Protein AF-A0A928N7R7-F1 (afdb_monomer_lite)

pLDDT: mean 82.68, std 14.26, range [40.38, 97.06]

Radius of gyration: 21.81 Å; chains: 1; bounding box: 49×46×52 Å

Structure (mmCIF, N/CA/C/O backbone):
data_AF-A0A928N7R7-F1
#
_entry.id   AF-A0A928N7R7-F1
#
loop_
_atom_site.group_PDB
_atom_site.id
_atom_site.type_symbol
_atom_site.label_atom_id
_atom_site.label_alt_id
_atom_site.label_comp_id
_atom_site.label_asym_id
_atom_site.label_entity_id
_atom_site.label_seq_id
_atom_site.pdbx_PDB_ins_code
_atom_site.Cartn_x
_atom_site.Cartn_y
_atom_site.Cartn_z
_atom_site.occupancy
_atom_site.B_iso_or_equiv
_atom_site.auth_seq_id
_atom_site.auth_comp_id
_atom_site.auth_asym_id
_atom_site.auth_atom_id
_atom_site.pdbx_PDB_model_num
ATOM 1 N N . MET A 1 1 ? 15.730 -5.997 9.563 1.00 40.38 1 MET A N 1
ATOM 2 C CA . MET A 1 1 ? 14.477 -6.587 9.040 1.00 40.38 1 MET A CA 1
ATOM 3 C C . MET A 1 1 ? 13.308 -5.876 9.698 1.00 40.38 1 MET A C 1
ATOM 5 O O . MET A 1 1 ? 13.022 -6.157 10.851 1.00 40.38 1 MET A O 1
ATOM 9 N N . ILE A 1 2 ? 12.673 -4.927 9.012 1.00 43.16 2 ILE A N 1
ATOM 10 C CA . ILE A 1 2 ? 11.389 -4.365 9.447 1.00 43.16 2 ILE A CA 1
ATOM 11 C C . ILE A 1 2 ? 10.405 -4.704 8.331 1.00 43.16 2 ILE A C 1
ATOM 13 O O . ILE A 1 2 ? 10.456 -4.128 7.249 1.00 43.16 2 ILE A O 1
ATOM 17 N N . MET A 1 3 ? 9.598 -5.739 8.562 1.00 53.59 3 MET A N 1
ATOM 18 C CA . MET A 1 3 ? 8.472 -6.088 7.700 1.00 53.59 3 MET A CA 1
ATOM 19 C C . MET A 1 3 ? 7.409 -5.003 7.866 1.00 53.59 3 MET A C 1
ATOM 21 O O . MET A 1 3 ? 6.851 -4.858 8.949 1.00 53.59 3 MET A O 1
ATOM 25 N N . ASP A 1 4 ? 7.126 -4.232 6.819 1.00 74.62 4 ASP A N 1
ATOM 26 C CA . ASP A 1 4 ? 6.112 -3.177 6.885 1.00 74.62 4 ASP A CA 1
ATOM 27 C C . ASP A 1 4 ? 4.714 -3.714 6.527 1.00 74.62 4 ASP A C 1
ATOM 29 O O . ASP A 1 4 ? 4.118 -3.379 5.499 1.00 74.62 4 ASP A O 1
ATOM 33 N N . PHE A 1 5 ? 4.216 -4.612 7.380 1.00 81.62 5 PHE A N 1
ATOM 34 C CA . PHE A 1 5 ? 2.904 -5.247 7.235 1.00 81.62 5 PHE A CA 1
ATOM 35 C C . PHE A 1 5 ? 1.773 -4.205 7.196 1.00 81.62 5 PHE A C 1
ATOM 37 O O . PHE A 1 5 ? 0.845 -4.309 6.390 1.00 81.62 5 PHE A O 1
ATOM 44 N N . GLY A 1 6 ? 1.847 -3.173 8.045 1.00 88.69 6 GLY A N 1
ATOM 45 C CA . GLY A 1 6 ? 0.835 -2.121 8.120 1.00 88.69 6 GLY A CA 1
ATOM 46 C C . GLY A 1 6 ? 0.672 -1.368 6.800 1.00 88.69 6 GLY A C 1
ATOM 47 O O . GLY A 1 6 ? -0.458 -1.172 6.334 1.00 88.69 6 GLY A O 1
ATOM 48 N N . LYS A 1 7 ? 1.779 -1.008 6.136 1.00 88.06 7 LYS A N 1
ATOM 49 C CA . LYS A 1 7 ? 1.713 -0.368 4.814 1.00 88.06 7 LYS A CA 1
ATOM 50 C C . LYS A 1 7 ? 1.103 -1.288 3.762 1.00 88.06 7 LYS A C 1
ATOM 52 O O . LYS A 1 7 ? 0.289 -0.820 2.965 1.00 88.06 7 LYS A O 1
ATOM 57 N N . GLN A 1 8 ? 1.448 -2.572 3.768 1.00 89.06 8 GLN A N 1
ATOM 58 C CA . GLN A 1 8 ? 0.916 -3.530 2.798 1.00 89.06 8 GLN A CA 1
ATOM 59 C C . GLN A 1 8 ? -0.600 -3.725 2.954 1.00 89.06 8 GLN A C 1
ATOM 61 O O . GLN A 1 8 ? -1.337 -3.675 1.965 1.00 89.06 8 GLN A O 1
ATOM 66 N N . LEU A 1 9 ? -1.088 -3.831 4.195 1.00 92.56 9 LEU A N 1
ATOM 67 C CA . LEU A 1 9 ? -2.521 -3.859 4.504 1.00 92.56 9 LEU A CA 1
ATOM 68 C C . LEU A 1 9 ? -3.247 -2.630 3.934 1.00 92.56 9 LEU A C 1
ATOM 70 O O . LEU A 1 9 ? -4.288 -2.761 3.290 1.00 92.56 9 LEU A O 1
ATOM 74 N N . LYS A 1 10 ? -2.670 -1.437 4.114 1.00 92.94 10 LYS A N 1
ATOM 75 C CA . LYS A 1 10 ? -3.232 -0.180 3.601 1.00 92.94 10 LYS A CA 1
ATOM 76 C C . LYS A 1 10 ? -3.334 -0.157 2.077 1.00 92.94 10 LYS A C 1
ATOM 78 O O . LYS A 1 10 ? -4.322 0.352 1.545 1.00 92.94 10 LYS A O 1
ATOM 83 N N . ILE A 1 11 ? -2.318 -0.667 1.377 1.00 90.88 11 ILE A N 1
ATOM 84 C CA . ILE A 1 11 ? -2.298 -0.742 -0.091 1.00 90.88 11 ILE A CA 1
ATOM 85 C C . ILE A 1 11 ? -3.425 -1.652 -0.577 1.00 90.88 11 ILE A C 1
ATOM 87 O O . ILE A 1 11 ? -4.265 -1.214 -1.364 1.00 90.88 11 ILE A O 1
ATOM 91 N N . ILE A 1 12 ? -3.487 -2.878 -0.058 1.00 92.19 12 ILE A N 1
ATOM 92 C CA . ILE A 1 12 ? -4.466 -3.882 -0.492 1.00 92.19 12 ILE A CA 1
ATOM 93 C C . ILE A 1 12 ? -5.888 -3.428 -0.166 1.00 92.19 12 ILE A C 1
ATOM 95 O O . ILE A 1 12 ? -6.770 -3.530 -1.017 1.00 92.19 12 ILE A O 1
ATOM 99 N N . ARG A 1 13 ? -6.116 -2.843 1.019 1.00 95.06 13 ARG A N 1
ATOM 100 C CA . ARG A 1 13 ? -7.426 -2.289 1.383 1.00 95.06 13 ARG A CA 1
ATOM 101 C C . ARG A 1 13 ? -7.910 -1.272 0.348 1.00 95.06 13 ARG A C 1
ATOM 103 O O . ARG A 1 13 ? -9.054 -1.345 -0.091 1.00 95.06 13 ARG A O 1
ATOM 110 N N . LYS A 1 14 ? -7.042 -0.335 -0.048 1.00 93.94 14 LYS A N 1
ATOM 111 C CA . LYS A 1 14 ? -7.376 0.681 -1.056 1.00 93.94 14 LYS A CA 1
ATOM 112 C C . LYS A 1 14 ? -7.621 0.074 -2.435 1.00 93.94 14 LYS A C 1
ATOM 114 O O . LYS A 1 14 ? -8.553 0.497 -3.104 1.00 93.94 14 LYS A O 1
ATOM 119 N N . GLN A 1 15 ? -6.824 -0.912 -2.847 1.00 91.00 15 GLN A N 1
ATOM 120 C CA . GLN A 1 15 ? -7.027 -1.629 -4.113 1.00 91.00 15 GLN A CA 1
ATOM 121 C C . GLN A 1 15 ? -8.367 -2.371 -4.151 1.00 91.00 15 GLN A C 1
ATOM 123 O O . GLN A 1 15 ? -9.000 -2.442 -5.198 1.00 91.00 15 GLN A O 1
ATOM 128 N N . LYS A 1 16 ? -8.817 -2.879 -3.002 1.00 92.12 16 LYS A N 1
ATOM 129 C CA . LYS A 1 16 ? -10.130 -3.507 -2.826 1.00 92.12 16 LYS A CA 1
ATOM 130 C C . LYS A 1 16 ? -11.272 -2.499 -2.618 1.00 92.12 16 LYS A C 1
ATOM 132 O O . LYS A 1 16 ? -12.405 -2.915 -2.427 1.00 92.12 16 LYS A O 1
ATOM 137 N N . GLY A 1 17 ? -10.993 -1.193 -2.653 1.00 93.19 17 GLY A N 1
ATOM 138 C CA . GLY A 1 17 ? -12.007 -0.136 -2.584 1.00 93.19 17 GLY A CA 1
ATOM 139 C C . GLY A 1 17 ? -12.543 0.177 -1.185 1.00 93.19 17 GLY A C 1
ATOM 140 O O . GLY A 1 17 ? -13.415 1.026 -1.056 1.00 93.19 17 GLY A O 1
ATOM 141 N N . TYR A 1 18 ? -12.010 -0.443 -0.131 1.00 95.06 18 TYR A N 1
ATOM 142 C CA . TYR A 1 18 ? -12.491 -0.223 1.231 1.00 95.06 18 TYR A CA 1
ATOM 143 C C . TYR A 1 18 ? -11.904 1.050 1.851 1.00 95.06 18 TYR A C 1
ATOM 145 O O . TYR A 1 18 ? -10.688 1.288 1.836 1.00 95.06 18 TYR A O 1
ATOM 153 N N . THR A 1 19 ? -12.731 1.829 2.535 1.00 97.06 19 THR A N 1
ATOM 154 C CA . THR A 1 19 ? -12.288 2.768 3.572 1.00 97.06 19 THR A CA 1
ATOM 155 C C . THR A 1 19 ? -11.891 2.020 4.855 1.00 97.06 19 THR A C 1
ATOM 157 O O . THR A 1 19 ? -12.145 0.828 5.019 1.00 97.06 19 THR A O 1
ATOM 160 N N . GLN A 1 20 ? -11.225 2.709 5.790 1.00 96.56 20 GLN A N 1
ATOM 161 C CA . GLN A 1 20 ? -10.897 2.111 7.094 1.00 96.56 20 GLN A CA 1
ATOM 162 C C . GLN A 1 20 ? -12.158 1.772 7.905 1.00 96.56 20 GLN A C 1
ATOM 164 O O . GLN A 1 20 ? -12.180 0.762 8.602 1.00 96.56 20 GLN A O 1
ATOM 169 N N . ASP A 1 21 ? -13.194 2.610 7.815 1.00 96.44 21 ASP A N 1
ATOM 170 C CA . ASP A 1 21 ? -14.462 2.371 8.508 1.00 96.44 21 ASP A CA 1
ATOM 171 C C . ASP A 1 21 ? -15.171 1.145 7.935 1.00 96.44 21 ASP A C 1
ATOM 173 O O . ASP A 1 21 ? -15.569 0.267 8.695 1.00 96.44 21 ASP A O 1
ATOM 177 N N . GLU A 1 22 ? -15.256 1.037 6.607 1.00 96.81 22 GLU A N 1
ATOM 178 C CA . GLU A 1 22 ? -15.912 -0.098 5.948 1.00 96.81 22 GLU A CA 1
ATOM 179 C C . GLU A 1 22 ? -15.191 -1.416 6.229 1.00 96.81 22 GLU A C 1
ATOM 181 O O . GLU A 1 22 ? -15.846 -2.395 6.568 1.00 96.81 22 GLU A O 1
ATOM 186 N N . LEU A 1 23 ? -13.853 -1.454 6.170 1.00 96.62 23 LEU A N 1
ATOM 187 C CA . LEU A 1 23 ? -13.121 -2.687 6.478 1.00 96.62 23 LEU A CA 1
ATOM 188 C C . LEU A 1 23 ? -13.308 -3.108 7.944 1.00 96.62 23 LEU A C 1
ATOM 190 O O . LEU A 1 23 ? -13.463 -4.294 8.235 1.00 96.62 23 LEU A O 1
ATOM 194 N N . ALA A 1 24 ? -13.297 -2.148 8.873 1.00 96.19 24 ALA A N 1
ATOM 195 C CA . ALA A 1 24 ? -13.551 -2.432 10.281 1.00 96.19 24 ALA A CA 1
ATOM 196 C C . ALA A 1 24 ? -14.985 -2.940 10.505 1.00 96.19 24 ALA A C 1
ATOM 198 O O . ALA A 1 24 ? -15.183 -3.905 11.245 1.00 96.19 24 ALA A O 1
ATOM 199 N N . LEU A 1 25 ? -15.970 -2.325 9.842 1.00 96.12 25 LEU A N 1
ATOM 200 C CA . LEU A 1 25 ? -17.371 -2.732 9.903 1.00 96.12 25 LEU A CA 1
ATOM 201 C C . LEU A 1 25 ? -17.567 -4.150 9.354 1.00 96.12 25 LEU A C 1
ATOM 203 O O . LEU A 1 25 ? -18.137 -4.986 10.052 1.00 96.12 25 LEU A O 1
ATOM 207 N N . GLU A 1 26 ? -17.031 -4.440 8.168 1.00 95.50 26 GLU A N 1
ATOM 208 C CA . GLU A 1 26 ? -17.098 -5.759 7.528 1.00 95.50 26 GLU A CA 1
ATOM 209 C C . GLU A 1 26 ? -16.480 -6.843 8.423 1.00 95.50 26 GLU A C 1
ATOM 211 O O . GLU A 1 26 ? -17.040 -7.925 8.606 1.00 95.50 26 GLU A O 1
ATOM 216 N N . MET A 1 27 ? -15.341 -6.542 9.053 1.00 95.00 27 MET A N 1
ATOM 217 C CA . MET A 1 27 ? -14.673 -7.477 9.955 1.00 95.00 27 MET A CA 1
ATOM 218 C C . MET A 1 27 ? -15.489 -7.763 11.213 1.00 95.00 27 MET A C 1
ATOM 220 O O . MET A 1 27 ? -15.606 -8.921 11.629 1.00 95.00 27 MET A O 1
ATOM 224 N N . ASN A 1 28 ? -16.109 -6.730 11.779 1.00 95.12 28 ASN A N 1
ATOM 225 C CA . ASN A 1 28 ? -17.002 -6.881 12.922 1.00 95.12 28 ASN A CA 1
ATOM 226 C C . ASN A 1 28 ? -18.245 -7.696 12.556 1.00 95.12 28 ASN A C 1
ATOM 228 O O . ASN A 1 28 ? -18.644 -8.558 13.336 1.00 95.12 28 ASN A O 1
ATOM 232 N N . GLN A 1 29 ? -18.815 -7.479 11.369 1.00 95.06 29 GLN A N 1
ATOM 233 C CA . GLN A 1 29 ? -19.990 -8.205 10.887 1.00 95.06 29 GLN A CA 1
ATOM 234 C C . GLN A 1 29 ? -19.691 -9.683 10.607 1.00 95.06 29 GLN A C 1
ATOM 236 O O . GLN A 1 29 ? -20.441 -10.546 11.058 1.00 95.06 29 GLN A O 1
ATOM 241 N N . ARG A 1 30 ? -18.584 -10.001 9.919 1.00 95.69 30 ARG A N 1
ATOM 242 C CA . ARG A 1 30 ? -18.249 -11.392 9.559 1.00 95.69 30 ARG A CA 1
ATOM 243 C C . ARG A 1 30 ? -17.742 -12.231 10.724 1.00 95.69 30 ARG A C 1
ATOM 245 O O . ARG A 1 30 ? -17.988 -13.433 10.758 1.00 95.69 30 ARG A O 1
ATOM 252 N N . PHE A 1 31 ? -16.997 -11.630 11.650 1.00 94.75 31 PHE A N 1
ATOM 253 C CA . PHE A 1 31 ? -16.256 -12.388 12.663 1.00 94.75 31 PHE A CA 1
ATOM 254 C C . PHE A 1 31 ? -16.601 -12.027 14.106 1.00 94.75 31 PHE A C 1
ATOM 256 O O . PHE A 1 31 ? -15.943 -12.524 15.025 1.00 94.75 31 PHE A O 1
ATOM 263 N N . GLY A 1 32 ? -17.572 -11.137 14.326 1.00 91.06 32 GLY A N 1
ATOM 264 C CA . GLY A 1 32 ? -17.906 -10.644 15.663 1.00 91.06 32 GLY A CA 1
ATOM 265 C C . GLY A 1 32 ? -16.735 -9.921 16.337 1.00 91.06 32 GLY A C 1
ATOM 266 O O . GLY A 1 32 ? -16.617 -9.941 17.564 1.00 91.06 32 GLY A O 1
ATOM 267 N N . SER A 1 33 ? -15.817 -9.338 15.556 1.00 88.62 33 SER A N 1
ATOM 268 C CA . SER A 1 33 ? -14.708 -8.564 16.114 1.00 88.62 33 SER A CA 1
ATOM 269 C C . SER A 1 33 ? -15.188 -7.232 16.700 1.00 88.62 33 SER A C 1
ATOM 271 O O . SER A 1 33 ? -16.316 -6.795 16.487 1.00 88.62 33 SER A O 1
ATOM 273 N N . LYS A 1 34 ? -14.306 -6.571 17.455 1.00 90.94 34 LYS A N 1
ATOM 274 C CA . LYS A 1 34 ? -14.500 -5.200 17.956 1.00 90.94 34 LYS A CA 1
ATOM 275 C C . LYS A 1 34 ? -13.440 -4.262 17.377 1.00 90.94 34 LYS A C 1
ATOM 277 O O . LYS A 1 34 ? -12.835 -3.467 18.094 1.00 90.94 34 LYS A O 1
ATOM 282 N N . LEU A 1 35 ? -13.148 -4.427 16.090 1.00 92.62 35 LEU A N 1
ATOM 283 C CA . LEU A 1 35 ? -12.182 -3.606 15.383 1.00 92.62 35 LEU A CA 1
ATOM 284 C C . LEU A 1 35 ? -12.774 -2.214 15.154 1.00 92.62 35 LEU A C 1
ATOM 286 O O . LEU A 1 35 ? -13.863 -2.069 14.608 1.00 92.62 35 LEU A O 1
ATOM 290 N N . THR A 1 36 ? -12.046 -1.183 15.563 1.00 95.00 36 THR A N 1
ATOM 291 C CA . THR A 1 36 ? -12.420 0.210 15.311 1.00 95.00 36 THR A CA 1
ATOM 292 C C . THR A 1 36 ? -11.584 0.786 14.174 1.00 95.00 36 THR A C 1
ATOM 294 O O . THR A 1 36 ? -10.458 0.344 13.926 1.00 95.00 36 THR A O 1
ATOM 297 N N . LYS A 1 37 ? -12.079 1.856 13.543 1.00 95.44 37 LYS A N 1
ATOM 298 C CA . LYS A 1 37 ? -11.308 2.667 12.587 1.00 95.44 37 LYS A CA 1
ATOM 299 C C . LYS A 1 37 ? -9.942 3.078 13.125 1.00 95.44 37 LYS A C 1
ATOM 301 O O . LYS A 1 37 ? -8.942 3.023 12.417 1.00 95.44 37 LYS A O 1
ATOM 306 N N . SER A 1 38 ? -9.899 3.507 14.389 1.00 95.12 38 SER A N 1
ATOM 307 C CA . SER A 1 38 ? -8.674 3.971 15.038 1.00 95.12 38 SER A CA 1
ATOM 308 C C . SER A 1 38 ? -7.676 2.834 15.235 1.00 95.12 38 SER A C 1
ATOM 310 O O . SER A 1 38 ? -6.493 3.024 14.961 1.00 95.12 38 SER A O 1
ATOM 312 N N . ALA A 1 39 ? -8.133 1.646 15.636 1.00 93.12 39 ALA A N 1
ATOM 313 C CA . ALA A 1 39 ? -7.289 0.460 15.731 1.00 93.12 39 ALA A CA 1
ATOM 314 C C . ALA A 1 39 ? -6.752 0.046 14.354 1.00 93.12 39 ALA A C 1
ATOM 316 O O . ALA A 1 39 ? -5.545 -0.144 14.217 1.00 93.12 39 ALA A O 1
ATOM 317 N N . LEU A 1 40 ? -7.603 0.019 13.322 1.00 95.00 40 LEU A N 1
ATOM 318 C CA . LEU A 1 40 ? -7.174 -0.278 11.954 1.00 95.00 40 LEU A CA 1
ATOM 319 C C . LEU A 1 40 ? -6.168 0.756 11.425 1.00 95.00 40 LEU A C 1
ATOM 321 O O . LEU A 1 40 ? -5.159 0.394 10.831 1.00 95.00 40 LEU A O 1
ATOM 325 N N . SER A 1 41 ? -6.380 2.044 11.697 1.00 95.06 41 SER A N 1
ATOM 326 C CA . SER A 1 41 ? -5.407 3.086 11.359 1.00 95.06 41 SER A CA 1
ATOM 327 C C . SER A 1 41 ? -4.073 2.871 12.078 1.00 95.06 41 SER A C 1
ATOM 329 O O . SER A 1 41 ? -3.010 3.011 11.475 1.00 95.06 41 SER A O 1
ATOM 331 N N . ARG A 1 42 ? -4.085 2.474 13.355 1.00 94.12 42 ARG A N 1
ATOM 332 C CA . ARG A 1 42 ? -2.849 2.159 14.086 1.00 94.12 42 ARG A CA 1
ATOM 333 C C . ARG A 1 42 ? -2.138 0.935 13.511 1.00 94.12 42 ARG A C 1
ATOM 335 O O . ARG A 1 42 ? -0.916 0.986 13.403 1.00 94.12 42 ARG A O 1
ATOM 342 N N . TYR A 1 43 ? -2.874 -0.096 13.097 1.00 92.81 43 TYR A N 1
ATOM 343 C CA . TYR A 1 43 ? -2.322 -1.242 12.372 1.00 92.81 43 TYR A CA 1
ATOM 344 C C . TYR A 1 43 ? -1.621 -0.808 11.083 1.00 92.81 43 TYR A C 1
ATOM 346 O O . TYR A 1 43 ? -0.456 -1.130 10.877 1.00 92.81 43 TYR A O 1
ATOM 354 N N . GLU A 1 44 ? -2.281 0.004 10.256 1.00 92.50 44 GLU A N 1
ATOM 355 C CA . GLU A 1 44 ? -1.733 0.461 8.971 1.00 92.50 44 GLU A CA 1
ATOM 356 C C . GLU A 1 44 ? -0.483 1.341 9.082 1.00 92.50 44 GLU A C 1
ATOM 358 O O . GLU A 1 44 ? 0.260 1.494 8.115 1.00 92.50 44 GLU A O 1
ATOM 363 N N . ASN A 1 45 ? -0.262 1.949 10.246 1.00 90.44 45 ASN A N 1
ATOM 364 C CA . ASN A 1 45 ? 0.888 2.810 10.509 1.00 90.44 45 ASN A CA 1
ATOM 365 C C . ASN A 1 45 ? 1.930 2.140 11.426 1.00 90.44 45 ASN A C 1
ATOM 367 O O . ASN A 1 45 ? 2.782 2.842 11.971 1.00 90.44 45 ASN A O 1
ATOM 371 N N . ASN A 1 46 ? 1.837 0.819 11.643 1.00 87.38 46 ASN A N 1
ATOM 372 C CA . ASN A 1 46 ? 2.692 0.037 12.552 1.00 87.38 46 ASN A CA 1
ATOM 373 C C . ASN A 1 46 ? 2.780 0.632 13.974 1.00 87.38 46 ASN A C 1
ATOM 375 O O . ASN A 1 46 ? 3.814 0.590 14.634 1.00 87.38 46 ASN A O 1
ATOM 379 N N . ARG A 1 47 ? 1.688 1.246 14.448 1.00 86.75 47 ARG A N 1
ATOM 380 C CA . ARG A 1 47 ? 1.550 1.820 15.803 1.00 86.75 47 ARG A CA 1
ATOM 381 C C . ARG A 1 47 ? 0.865 0.865 16.781 1.00 86.75 47 ARG A C 1
ATOM 383 O O . ARG A 1 47 ? 0.600 1.240 17.929 1.00 86.75 47 ARG A O 1
ATOM 390 N N . LEU A 1 48 ? 0.474 -0.308 16.298 1.00 86.44 48 LEU A N 1
ATOM 391 C CA . LEU A 1 48 ? -0.150 -1.371 17.064 1.00 86.44 48 LEU A CA 1
ATOM 392 C C . LEU A 1 48 ? 0.150 -2.704 16.375 1.00 86.44 48 LEU A C 1
ATOM 394 O O . LEU A 1 48 ? -0.049 -2.826 15.168 1.00 86.44 48 LEU A O 1
ATOM 398 N N . GLU A 1 49 ? 0.608 -3.679 17.150 1.00 84.00 49 GLU A N 1
ATOM 399 C CA . GLU A 1 49 ? 0.844 -5.040 16.669 1.00 84.00 49 GLU A CA 1
ATOM 400 C C . GLU A 1 49 ? -0.477 -5.791 16.467 1.00 84.00 49 GLU A C 1
ATOM 402 O O . GLU A 1 49 ? -1.442 -5.615 17.221 1.00 84.00 49 GLU A O 1
ATOM 407 N N . MET A 1 50 ? -0.522 -6.641 15.443 1.00 87.12 50 MET A N 1
ATOM 408 C CA . MET A 1 50 ? -1.681 -7.478 15.135 1.00 87.12 50 MET A CA 1
ATOM 409 C C . MET A 1 50 ? -1.462 -8.904 15.606 1.00 87.12 50 MET A C 1
ATOM 411 O O . MET A 1 50 ? -0.391 -9.481 15.447 1.00 87.12 50 MET A O 1
ATOM 415 N N . THR A 1 51 ? -2.521 -9.517 16.128 1.00 89.88 51 THR A N 1
ATOM 416 C CA . THR A 1 51 ? -2.493 -10.956 16.390 1.00 89.88 51 THR A CA 1
ATOM 417 C C . THR A 1 51 ? -2.568 -11.728 15.074 1.00 89.88 51 THR A C 1
ATOM 419 O O . THR A 1 51 ? -3.207 -11.277 14.120 1.00 89.88 51 THR A O 1
ATOM 422 N N . ALA A 1 52 ? -2.004 -12.938 15.037 1.00 88.69 52 ALA A N 1
ATOM 423 C CA . ALA A 1 52 ? -2.123 -13.824 13.877 1.00 88.69 52 ALA A CA 1
ATOM 424 C C . ALA A 1 52 ? -3.592 -14.054 13.467 1.00 88.69 52 ALA A C 1
ATOM 426 O O . ALA A 1 52 ? -3.906 -14.087 12.280 1.00 88.69 52 ALA A O 1
ATOM 427 N N . LYS A 1 53 ? -4.510 -14.125 14.441 1.00 92.75 53 LYS A N 1
ATOM 428 C CA . LYS A 1 53 ? -5.955 -14.233 14.195 1.00 92.75 53 LYS A CA 1
ATOM 429 C C . LYS A 1 53 ? -6.492 -13.039 13.400 1.00 92.75 53 LYS A C 1
ATOM 431 O O . LYS A 1 53 ? -7.200 -13.238 12.418 1.00 92.75 53 LYS A O 1
ATOM 436 N N . THR A 1 54 ? -6.128 -11.818 13.791 1.00 92.06 54 THR A N 1
ATOM 437 C CA . THR A 1 54 ? -6.517 -10.588 13.082 1.00 92.06 54 THR A CA 1
ATOM 438 C C . THR A 1 54 ? -6.013 -10.611 11.640 1.00 92.06 54 THR A C 1
ATOM 440 O O . THR A 1 54 ? -6.766 -10.299 10.722 1.00 92.06 54 THR A O 1
ATOM 443 N N . VAL A 1 55 ? -4.762 -11.033 11.426 1.00 92.00 55 VAL A N 1
ATOM 444 C CA . VAL A 1 55 ? -4.167 -11.130 10.083 1.00 92.00 55 VAL A CA 1
ATOM 445 C C . VAL A 1 55 ? -4.947 -12.100 9.194 1.00 92.00 55 VAL A C 1
ATOM 447 O O . VAL A 1 55 ? -5.255 -11.762 8.055 1.00 92.00 55 VAL A O 1
ATOM 450 N N . GLN A 1 56 ? -5.315 -13.273 9.715 1.00 93.31 56 GLN A N 1
ATOM 451 C CA . GLN A 1 56 ? -6.108 -14.268 8.981 1.00 93.31 56 GLN A CA 1
ATOM 452 C C . GLN A 1 56 ? -7.490 -13.727 8.592 1.00 93.31 56 GLN A C 1
ATOM 454 O O . GLN A 1 56 ? -7.920 -13.868 7.450 1.00 93.31 56 GLN A O 1
ATOM 459 N N . GLN A 1 57 ? -8.166 -13.053 9.524 1.00 94.94 57 GLN A N 1
ATOM 460 C CA . GLN A 1 57 ? -9.486 -12.462 9.288 1.00 94.94 57 GLN A CA 1
ATOM 461 C C . GLN A 1 57 ? -9.441 -11.357 8.224 1.00 94.94 57 GLN A C 1
ATOM 463 O O . GLN A 1 57 ? -10.283 -11.323 7.327 1.00 94.94 57 GLN A O 1
ATOM 468 N N . LEU A 1 58 ? -8.432 -10.483 8.285 1.00 94.12 58 LEU A N 1
ATOM 469 C CA . LEU A 1 58 ? -8.221 -9.438 7.281 1.00 94.12 58 LEU A CA 1
ATOM 470 C C . LEU A 1 58 ? -7.905 -10.035 5.907 1.00 94.12 58 LEU A C 1
ATOM 472 O O . LEU A 1 58 ? -8.461 -9.584 4.910 1.00 94.12 58 LEU A O 1
ATOM 476 N N . ALA A 1 59 ? -7.058 -11.066 5.853 1.00 94.44 59 ALA A N 1
ATOM 477 C CA . ALA A 1 59 ? -6.728 -11.773 4.618 1.00 94.44 59 ALA A CA 1
ATOM 478 C C . ALA A 1 59 ? -7.980 -12.370 3.957 1.00 94.44 59 ALA A C 1
ATOM 480 O O . ALA A 1 59 ? -8.170 -12.228 2.752 1.00 94.44 59 ALA A O 1
ATOM 481 N N . GLN A 1 60 ? -8.873 -12.961 4.756 1.00 95.19 60 GLN A N 1
ATOM 482 C CA . GLN A 1 60 ? -10.121 -13.544 4.272 1.00 95.19 60 GLN A CA 1
ATOM 483 C C . GLN A 1 60 ? -11.095 -12.495 3.713 1.00 95.19 60 GLN A C 1
ATOM 485 O O . GLN A 1 60 ? -11.713 -12.742 2.682 1.00 95.19 60 GLN A O 1
ATOM 490 N N . ILE A 1 61 ? -11.231 -11.326 4.352 1.00 95.81 61 ILE A N 1
ATOM 491 C CA . ILE A 1 61 ? -12.090 -10.240 3.834 1.00 95.81 61 ILE A CA 1
ATOM 492 C C . ILE A 1 61 ? -11.508 -9.638 2.561 1.00 95.81 61 ILE A C 1
ATOM 494 O O . ILE A 1 61 ? -12.236 -9.366 1.615 1.00 95.81 61 ILE A O 1
ATOM 498 N N . LEU A 1 62 ? -10.191 -9.436 2.540 1.00 94.88 62 LEU A N 1
ATOM 499 C CA . LEU A 1 62 ? -9.488 -8.861 1.398 1.00 94.88 62 LEU A CA 1
ATOM 500 C C . LEU A 1 62 ? -9.252 -9.883 0.277 1.00 94.88 62 LEU A C 1
ATOM 502 O O . LEU A 1 62 ? -8.713 -9.508 -0.761 1.00 94.88 62 LEU A O 1
ATOM 506 N N . GLU A 1 63 ? -9.657 -11.143 0.466 1.00 94.94 63 GLU A N 1
ATOM 507 C CA . GLU A 1 63 ? -9.508 -12.245 -0.493 1.00 94.94 63 GLU A CA 1
ATOM 508 C C . GLU A 1 63 ? -8.063 -12.399 -0.986 1.00 94.94 63 GLU A C 1
ATOM 510 O O . GLU A 1 63 ? -7.782 -12.536 -2.178 1.00 94.94 63 GLU A O 1
ATOM 515 N N . VAL A 1 64 ? -7.120 -12.331 -0.052 1.00 93.19 64 VAL A N 1
ATOM 516 C CA . VAL A 1 64 ? -5.692 -12.545 -0.296 1.00 93.19 64 VAL A CA 1
ATOM 517 C C . VAL A 1 64 ? -5.172 -13.595 0.674 1.00 93.19 64 VAL A C 1
ATOM 519 O O . VAL A 1 64 ? -5.771 -13.848 1.717 1.00 93.19 64 VAL A O 1
ATOM 522 N N . SER A 1 65 ? -4.031 -14.212 0.373 1.00 91.88 65 SER A N 1
ATOM 523 C CA . SER A 1 65 ? -3.385 -15.069 1.365 1.00 91.88 65 SER A CA 1
ATOM 524 C C . SER A 1 65 ? -2.726 -14.219 2.468 1.00 91.88 65 SER A C 1
ATOM 526 O O . SER A 1 65 ? -2.238 -13.118 2.192 1.00 91.88 65 SER A O 1
ATOM 528 N N . PRO A 1 66 ? -2.627 -14.716 3.715 1.00 88.75 66 PRO A N 1
ATOM 529 C CA . PRO A 1 66 ? -1.900 -14.030 4.789 1.00 88.75 66 PRO A CA 1
ATOM 530 C C . PRO A 1 66 ? -0.452 -13.682 4.412 1.00 88.75 66 PRO A C 1
ATOM 532 O O . PRO A 1 66 ? 0.056 -12.629 4.790 1.00 88.75 66 PRO A O 1
ATOM 535 N N . ALA A 1 67 ? 0.192 -14.528 3.600 1.00 87.00 67 ALA A N 1
ATOM 536 C CA . ALA A 1 67 ? 1.540 -14.296 3.087 1.00 87.00 67 ALA A CA 1
ATOM 537 C C . ALA A 1 67 ? 1.639 -13.034 2.209 1.00 87.00 67 ALA A C 1
ATOM 539 O O . ALA A 1 67 ? 2.665 -12.359 2.223 1.00 87.00 67 ALA A O 1
ATOM 540 N N . VAL A 1 68 ? 0.578 -12.676 1.475 1.00 86.56 68 VAL A N 1
ATOM 541 C CA . VAL A 1 68 ? 0.543 -11.454 0.653 1.00 86.56 68 VAL A CA 1
ATOM 542 C C . VAL A 1 68 ? 0.517 -10.193 1.519 1.00 86.56 68 VAL A C 1
ATOM 544 O O . VAL A 1 68 ? 1.154 -9.206 1.155 1.00 86.56 68 VAL A O 1
ATOM 547 N N . LEU A 1 69 ? -0.156 -10.231 2.676 1.00 84.31 69 LEU A N 1
ATOM 548 C CA . LEU A 1 69 ? -0.128 -9.136 3.656 1.00 84.31 69 LEU A CA 1
ATOM 549 C C . LEU A 1 69 ? 1.243 -9.009 4.338 1.00 84.31 69 LEU A C 1
ATOM 551 O O . LEU A 1 69 ? 1.661 -7.911 4.687 1.00 84.31 69 LEU A O 1
ATOM 555 N N . MET A 1 70 ? 1.949 -10.130 4.506 1.00 81.00 70 MET A N 1
ATOM 556 C CA . MET A 1 70 ? 3.296 -10.179 5.090 1.00 81.00 70 MET A CA 1
ATOM 557 C C . MET A 1 70 ? 4.410 -9.861 4.087 1.00 81.00 70 MET A C 1
ATOM 559 O O . MET A 1 70 ? 5.563 -9.677 4.483 1.00 81.00 70 MET A O 1
ATOM 563 N N . ARG A 1 71 ? 4.095 -9.800 2.789 1.00 76.06 71 ARG A N 1
ATOM 564 C CA . ARG A 1 71 ? 5.069 -9.441 1.763 1.00 76.06 71 ARG A CA 1
ATOM 565 C C . ARG A 1 71 ? 5.487 -7.992 1.971 1.00 76.06 71 ARG A C 1
ATOM 567 O O . ARG A 1 71 ? 4.636 -7.122 2.139 1.00 76.06 71 ARG A O 1
ATOM 574 N N . GLN A 1 72 ? 6.792 -7.728 1.914 1.00 65.81 72 GLN A N 1
ATOM 575 C CA . GLN A 1 72 ? 7.253 -6.348 1.931 1.00 65.81 72 GLN A CA 1
ATOM 576 C C . GLN A 1 72 ? 6.655 -5.620 0.724 1.00 65.81 72 GLN A C 1
ATOM 578 O O . GLN A 1 72 ? 6.756 -6.145 -0.396 1.00 65.81 72 GLN A O 1
ATOM 583 N N . PRO A 1 73 ? 6.019 -4.452 0.928 1.00 60.47 73 PRO A N 1
ATOM 584 C CA . PRO A 1 73 ? 5.696 -3.605 -0.200 1.00 60.47 73 PRO A CA 1
ATOM 585 C C . PRO A 1 73 ? 7.020 -3.358 -0.917 1.00 60.47 73 PRO A C 1
ATOM 587 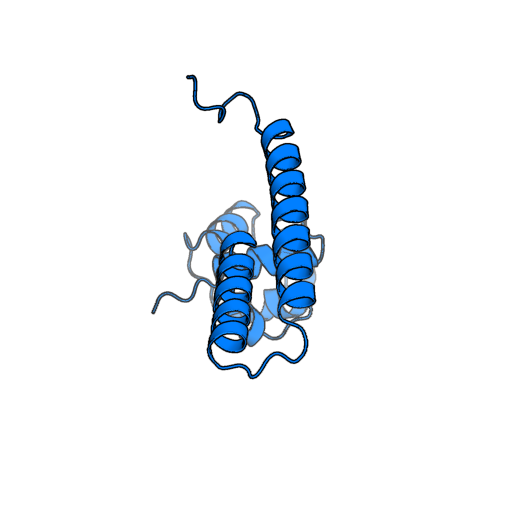O O . PRO A 1 73 ? 7.995 -2.959 -0.279 1.00 60.47 73 PRO A O 1
ATOM 590 N N . LYS A 1 74 ? 7.081 -3.653 -2.223 1.00 59.16 74 LYS A N 1
ATOM 591 C CA . LYS A 1 74 ? 8.194 -3.134 -3.016 1.00 59.16 74 LYS A CA 1
ATOM 592 C C . LYS A 1 74 ? 8.185 -1.631 -2.763 1.00 59.16 74 LYS A C 1
ATOM 594 O O . LYS A 1 74 ? 7.103 -1.031 -2.804 1.00 59.16 74 LYS A O 1
ATOM 599 N N . GLU A 1 75 ? 9.336 -1.061 -2.403 1.00 57.25 75 GLU A N 1
ATOM 600 C CA . GLU A 1 75 ? 9.450 0.390 -2.321 1.00 57.25 75 GLU A CA 1
ATOM 601 C C . GLU A 1 75 ? 8.826 0.973 -3.584 1.00 57.25 75 GLU A C 1
ATOM 603 O O . GLU A 1 75 ? 8.879 0.356 -4.655 1.00 57.25 75 GLU A O 1
ATOM 608 N N . LYS A 1 76 ? 8.142 2.111 -3.439 1.00 54.69 76 LYS A N 1
ATOM 609 C CA . LYS A 1 76 ? 7.788 2.881 -4.620 1.00 54.69 76 LYS A CA 1
ATOM 610 C C . LYS A 1 76 ? 9.113 3.176 -5.305 1.00 54.69 76 LYS A C 1
ATOM 612 O O . LYS A 1 76 ? 9.855 4.023 -4.829 1.00 54.69 76 LYS A O 1
ATOM 617 N N . VAL A 1 77 ? 9.417 2.417 -6.346 1.00 58.62 77 VAL A N 1
ATOM 618 C CA . VAL A 1 77 ? 10.447 2.796 -7.291 1.00 58.62 77 VAL A CA 1
ATOM 619 C C . VAL A 1 77 ? 9.842 4.018 -7.947 1.00 58.62 77 VAL A C 1
ATOM 621 O O . VAL A 1 77 ? 8.778 3.915 -8.572 1.00 58.62 77 VAL A O 1
ATOM 624 N N . GLU A 1 78 ? 10.411 5.187 -7.667 1.00 72.06 78 GLU A N 1
ATOM 625 C CA . GLU A 1 78 ? 9.983 6.378 -8.376 1.00 72.06 78 GLU A CA 1
ATOM 626 C C . GLU A 1 78 ? 10.196 6.089 -9.859 1.00 72.06 78 GLU A C 1
ATOM 628 O O . GLU A 1 78 ? 11.182 5.469 -10.263 1.00 72.06 78 GLU A O 1
ATOM 633 N N . LEU A 1 79 ? 9.218 6.456 -10.684 1.00 73.38 79 LEU A N 1
ATOM 634 C CA . LEU A 1 79 ? 9.285 6.156 -12.113 1.00 73.38 79 LEU A CA 1
ATOM 635 C C . LEU A 1 79 ? 10.555 6.764 -12.742 1.00 73.38 79 LEU A C 1
ATOM 637 O O . LEU A 1 79 ? 11.059 6.220 -13.718 1.00 73.38 79 LEU A O 1
ATOM 641 N N . SER A 1 80 ? 11.091 7.832 -12.133 1.00 76.88 80 SER A N 1
ATOM 642 C CA . SER A 1 80 ? 12.422 8.392 -12.396 1.00 76.88 80 SER A CA 1
ATOM 643 C C . SER A 1 80 ? 13.526 7.352 -12.352 1.00 76.88 80 SER A C 1
ATOM 645 O O . SER A 1 80 ? 14.267 7.203 -13.315 1.00 76.88 80 SER A O 1
ATOM 647 N N . ASP A 1 81 ? 13.601 6.620 -11.249 1.00 81.19 81 ASP A N 1
ATOM 648 C CA . ASP A 1 81 ? 14.725 5.754 -10.915 1.00 81.19 81 ASP A CA 1
ATOM 649 C C . ASP A 1 81 ? 14.759 4.571 -11.885 1.00 81.19 81 ASP A C 1
ATOM 651 O O . ASP A 1 81 ? 15.813 4.173 -12.373 1.00 81.19 81 ASP A O 1
ATOM 655 N N . TYR A 1 82 ? 13.575 4.068 -12.244 1.00 81.94 82 TYR A N 1
ATOM 656 C CA . TYR A 1 82 ? 13.428 3.031 -13.259 1.00 81.94 82 TYR A CA 1
ATOM 657 C C . TYR A 1 82 ? 13.798 3.525 -14.668 1.00 81.94 82 TYR A C 1
ATOM 659 O O . TYR A 1 82 ? 14.433 2.800 -15.431 1.00 81.94 82 TYR A O 1
ATOM 667 N N . ILE A 1 83 ? 13.420 4.755 -15.037 1.00 84.31 83 ILE A N 1
ATOM 668 C CA . ILE A 1 83 ? 13.783 5.341 -16.340 1.00 84.31 83 ILE A CA 1
ATOM 669 C C . ILE A 1 83 ? 15.298 5.568 -16.433 1.00 84.31 83 ILE A C 1
ATOM 671 O O . ILE A 1 83 ? 15.881 5.311 -17.487 1.00 84.31 83 ILE A O 1
ATOM 675 N N . GLU A 1 84 ? 15.938 6.009 -15.350 1.00 86.31 84 GLU A N 1
ATOM 676 C CA . GLU A 1 84 ? 17.394 6.178 -15.287 1.00 86.31 84 GLU A CA 1
ATOM 677 C C . GLU A 1 84 ? 18.139 4.846 -15.435 1.00 86.31 84 GLU A C 1
ATOM 679 O O . GLU A 1 84 ? 19.130 4.773 -16.166 1.00 86.31 84 GLU A O 1
ATOM 684 N N . GLU A 1 85 ? 17.649 3.780 -14.796 1.00 88.62 85 GLU A N 1
ATOM 685 C CA . GLU A 1 85 ? 18.206 2.430 -14.936 1.00 88.62 85 GLU A CA 1
ATOM 686 C C . GLU A 1 85 ? 18.119 1.939 -16.391 1.00 88.62 85 GLU A C 1
ATOM 688 O O . GLU A 1 85 ? 19.130 1.542 -16.975 1.00 88.62 85 GLU A O 1
ATOM 693 N N . VAL A 1 86 ? 16.947 2.078 -17.021 1.00 88.44 86 VAL A N 1
ATOM 694 C CA . VAL A 1 86 ? 16.737 1.711 -18.433 1.00 88.44 86 VAL A CA 1
ATOM 695 C C . VAL A 1 86 ? 17.626 2.530 -19.377 1.00 88.44 86 VAL A C 1
ATOM 697 O O . VAL A 1 86 ? 18.183 1.981 -20.330 1.00 88.44 86 VAL A O 1
ATOM 700 N N . GLU A 1 87 ? 17.796 3.835 -19.134 1.00 89.81 87 GLU A N 1
ATOM 701 C CA . GLU A 1 87 ? 18.704 4.670 -19.931 1.00 89.81 87 GLU A CA 1
ATOM 702 C C . GLU A 1 87 ? 20.153 4.185 -19.821 1.00 89.81 87 GLU A C 1
ATOM 704 O O . GLU A 1 87 ? 20.858 4.113 -20.832 1.00 89.81 87 GLU A O 1
ATOM 709 N N . LYS A 1 88 ? 20.609 3.864 -18.607 1.00 89.81 88 LYS A N 1
ATOM 710 C CA . LYS A 1 88 ? 21.976 3.398 -18.369 1.00 89.81 88 LYS A CA 1
ATOM 711 C C . LYS A 1 88 ? 22.260 2.099 -19.119 1.00 89.81 88 LYS A C 1
ATOM 713 O O . LYS A 1 88 ? 23.309 1.999 -19.757 1.00 89.81 88 LYS A O 1
ATOM 718 N N . ASP A 1 89 ? 21.327 1.154 -19.087 1.00 89.19 89 ASP A N 1
ATOM 719 C CA . ASP A 1 89 ? 21.458 -0.127 -19.783 1.00 89.19 89 ASP A CA 1
ATOM 720 C C . ASP A 1 89 ? 21.489 0.057 -21.303 1.00 89.1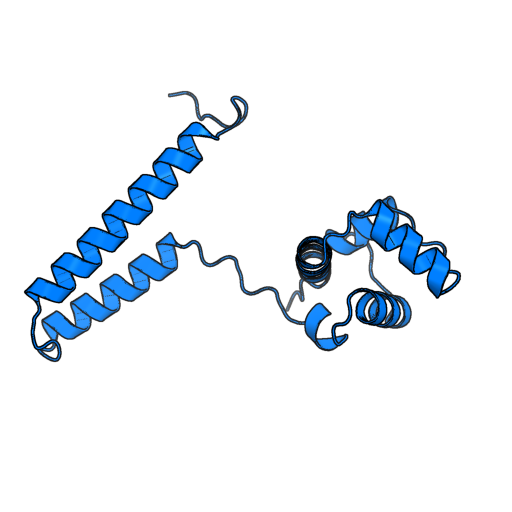9 89 ASP A C 1
ATOM 722 O O . ASP A 1 89 ? 22.396 -0.450 -21.969 1.00 89.19 89 ASP A O 1
ATOM 726 N N . LEU A 1 90 ? 20.571 0.859 -21.854 1.00 87.62 90 LEU A N 1
ATOM 727 C CA . LEU A 1 90 ? 20.552 1.175 -23.285 1.00 87.62 90 LEU A CA 1
ATOM 728 C C . LEU A 1 90 ? 21.856 1.845 -23.728 1.00 87.62 90 LEU A C 1
ATOM 730 O O . LEU A 1 90 ? 22.437 1.457 -24.739 1.00 87.62 90 LEU A O 1
ATOM 734 N N . ARG A 1 91 ? 22.373 2.805 -22.954 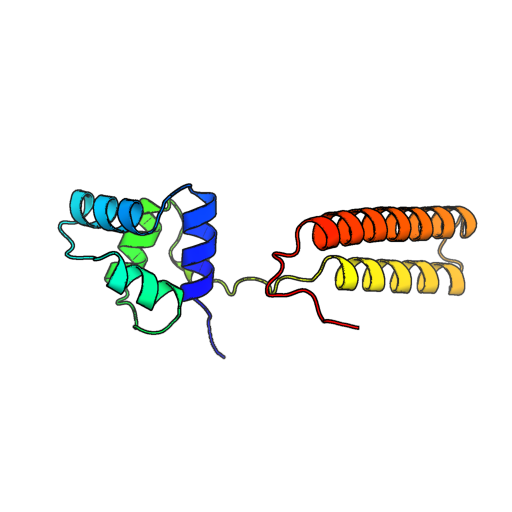1.00 87.50 91 ARG A N 1
ATOM 735 C CA . ARG A 1 91 ? 23.668 3.440 -23.249 1.00 87.50 91 ARG A CA 1
ATOM 736 C C . ARG A 1 91 ? 24.830 2.456 -23.157 1.00 87.50 91 ARG A C 1
ATOM 738 O O . ARG A 1 91 ? 25.736 2.534 -23.983 1.00 87.50 91 ARG A O 1
ATOM 745 N N . GLY A 1 92 ? 24.812 1.537 -22.192 1.00 87.44 92 GLY A N 1
ATOM 746 C CA . GLY A 1 92 ? 25.799 0.462 -22.085 1.00 87.44 92 GLY A CA 1
ATOM 747 C C . GLY A 1 92 ? 25.810 -0.426 -23.330 1.00 87.44 92 GLY A C 1
ATOM 748 O O . GLY A 1 92 ? 26.869 -0.648 -23.912 1.00 87.44 92 GLY A O 1
ATOM 749 N N . MET A 1 93 ? 24.630 -0.833 -23.802 1.00 85.06 93 MET A N 1
ATOM 750 C CA . MET A 1 93 ? 24.458 -1.609 -25.036 1.00 85.06 93 MET A CA 1
ATOM 751 C C . MET A 1 93 ? 24.879 -0.837 -26.299 1.00 85.06 93 MET A C 1
ATOM 753 O O . MET A 1 93 ? 25.410 -1.425 -27.241 1.00 85.06 93 MET A O 1
ATOM 757 N N . MET A 1 94 ? 24.674 0.487 -26.337 1.00 86.69 94 MET A N 1
ATOM 758 C CA . MET A 1 94 ? 25.181 1.338 -27.424 1.00 86.69 94 MET A CA 1
ATOM 759 C C . MET A 1 94 ? 26.712 1.363 -27.428 1.00 86.69 94 MET A C 1
ATOM 761 O O . MET A 1 94 ? 27.325 1.277 -28.488 1.00 86.69 94 MET A O 1
ATOM 765 N N . GLN A 1 95 ? 27.329 1.465 -26.248 1.00 85.06 95 GLN A N 1
ATOM 766 C CA . GLN A 1 95 ? 28.786 1.489 -26.097 1.00 85.06 95 GLN A CA 1
ATOM 767 C C . GLN A 1 95 ? 29.430 0.138 -26.417 1.00 85.06 95 GLN A C 1
ATOM 769 O O . GLN A 1 95 ? 30.525 0.116 -26.976 1.00 85.06 95 GLN A O 1
ATOM 774 N N . SER A 1 96 ? 28.768 -0.978 -26.095 1.00 86.12 96 SER A N 1
ATOM 775 C CA . SER A 1 96 ? 29.256 -2.318 -26.437 1.00 86.12 96 SER A CA 1
ATOM 776 C C . SER A 1 96 ? 28.999 -2.709 -27.897 1.00 86.12 96 SER A C 1
ATOM 778 O O . SER A 1 96 ? 29.564 -3.693 -28.370 1.00 86.12 96 SER A O 1
ATOM 780 N N . GLY A 1 97 ? 28.188 -1.936 -28.632 1.00 82.38 97 GLY A N 1
ATOM 781 C CA . GLY A 1 97 ? 27.813 -2.233 -30.018 1.00 82.38 97 GLY A CA 1
ATOM 782 C C . GLY A 1 97 ? 26.793 -3.369 -30.155 1.00 82.38 97 GLY A C 1
ATOM 783 O O . GLY A 1 97 ? 26.572 -3.863 -31.258 1.00 82.38 97 GLY A O 1
ATOM 784 N N . GLU A 1 98 ? 26.161 -3.786 -29.055 1.00 80.88 98 GLU A N 1
ATOM 785 C CA . GLU A 1 98 ? 25.100 -4.805 -29.040 1.00 80.88 98 GLU A CA 1
ATOM 786 C C . GLU A 1 98 ? 23.770 -4.276 -29.596 1.00 80.88 98 GLU A C 1
ATOM 788 O O . GLU A 1 98 ? 22.904 -5.044 -30.021 1.00 80.88 98 GLU A O 1
ATOM 793 N N . LEU A 1 99 ? 23.613 -2.952 -29.627 1.00 7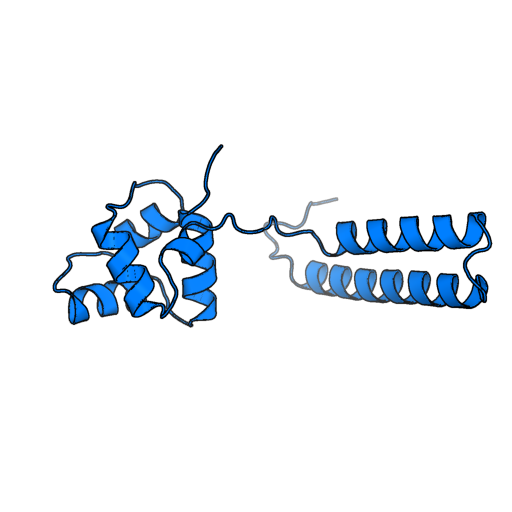8.31 99 LEU A N 1
ATOM 794 C CA . LEU A 1 99 ? 22.464 -2.280 -30.217 1.00 78.31 99 LEU A CA 1
ATOM 795 C C . LEU A 1 99 ? 22.649 -2.091 -31.724 1.00 78.31 99 LEU A C 1
ATOM 797 O O . LEU A 1 99 ? 23.496 -1.327 -32.177 1.00 78.31 99 LEU A O 1
ATOM 801 N N . GLN A 1 100 ? 21.780 -2.740 -32.499 1.00 77.00 100 GLN A N 1
ATOM 802 C CA . GLN A 1 100 ? 21.778 -2.649 -33.963 1.00 77.00 100 GLN A CA 1
ATOM 803 C C . GLN A 1 100 ? 21.430 -1.247 -34.485 1.00 77.00 100 GLN A C 1
ATOM 805 O O . GLN A 1 100 ? 21.862 -0.877 -35.572 1.00 77.00 100 GLN A O 1
ATOM 810 N N . SER A 1 101 ? 20.660 -0.471 -33.716 1.00 83.88 101 SER A N 1
ATOM 811 C CA . SER A 1 101 ? 20.282 0.905 -34.052 1.00 83.88 101 SER A CA 1
ATOM 812 C C . SER A 1 101 ? 20.427 1.813 -32.825 1.00 83.88 101 SER A C 1
ATOM 814 O O . SER A 1 101 ? 19.475 1.995 -32.060 1.00 83.88 101 SER A O 1
ATOM 816 N N . PRO A 1 102 ? 21.627 2.375 -32.595 1.00 80.69 102 PRO A N 1
ATOM 817 C CA . PRO A 1 102 ? 21.872 3.308 -31.495 1.00 80.69 102 PRO A CA 1
ATOM 818 C C . PRO A 1 102 ? 20.983 4.557 -31.571 1.00 80.69 102 PRO A C 1
ATOM 820 O O . PRO A 1 102 ? 20.539 5.070 -30.549 1.00 80.69 102 PRO A O 1
ATOM 823 N N . GLU A 1 103 ? 20.671 5.015 -32.784 1.00 84.19 103 GLU A N 1
ATOM 824 C CA . GLU A 1 103 ? 19.832 6.193 -33.013 1.00 84.19 103 GLU A CA 1
ATOM 825 C C . GLU A 1 103 ? 18.378 5.972 -32.557 1.00 84.19 103 GLU A C 1
ATOM 827 O O . GLU A 1 103 ? 17.751 6.869 -31.990 1.00 84.19 103 GLU A O 1
ATOM 832 N N . ASP A 1 104 ? 17.835 4.765 -32.745 1.00 82.88 104 ASP A N 1
ATOM 833 C CA . ASP A 1 104 ? 16.481 4.444 -32.281 1.00 82.88 104 ASP A CA 1
ATOM 834 C C . ASP A 1 104 ? 16.420 4.305 -30.755 1.00 82.88 104 ASP A 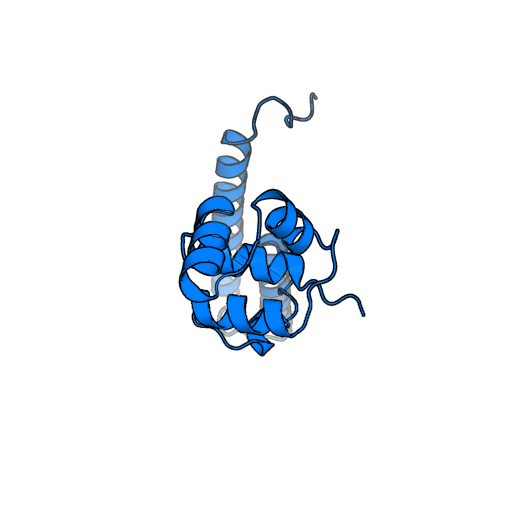C 1
ATOM 836 O O . ASP A 1 104 ? 15.440 4.726 -30.137 1.00 82.88 104 ASP A O 1
ATOM 840 N N . ALA A 1 105 ? 17.489 3.804 -30.126 1.00 81.81 105 ALA A N 1
ATOM 841 C CA . ALA A 1 105 ? 17.609 3.791 -28.669 1.00 81.81 105 ALA A CA 1
ATOM 842 C C . ALA A 1 105 ? 17.615 5.214 -28.083 1.00 81.81 105 ALA A C 1
ATOM 844 O O . ALA A 1 105 ? 16.930 5.472 -27.091 1.00 81.81 105 ALA A O 1
ATOM 845 N N . GLU A 1 106 ? 18.305 6.166 -28.719 1.00 86.06 106 GLU A N 1
ATOM 846 C CA . GLU A 1 106 ? 18.277 7.571 -28.291 1.00 86.06 106 GLU A CA 1
ATOM 847 C C . GLU A 1 106 ? 16.883 8.196 -28.412 1.00 86.06 106 GLU A C 1
ATOM 849 O O . GLU A 1 106 ? 16.447 8.904 -27.499 1.00 86.06 106 GLU A O 1
ATOM 854 N N . LYS A 1 107 ? 16.146 7.898 -29.490 1.00 87.31 107 LYS A N 1
ATOM 855 C CA . LYS A 1 107 ? 14.758 8.363 -29.664 1.00 87.31 107 LYS A CA 1
ATOM 856 C C . LYS A 1 107 ? 13.839 7.824 -28.566 1.00 87.31 107 LYS A C 1
ATOM 858 O O . LYS A 1 107 ? 12.997 8.568 -28.060 1.00 87.31 107 LYS A O 1
ATOM 863 N N . ILE A 1 108 ? 14.022 6.566 -28.160 1.00 86.69 108 ILE A N 1
ATOM 864 C CA . ILE A 1 108 ? 13.276 5.950 -27.053 1.00 86.69 108 ILE A CA 1
ATOM 865 C C . ILE A 1 108 ? 13.606 6.644 -25.726 1.00 86.69 108 ILE A C 1
ATOM 867 O O . ILE A 1 108 ? 12.689 7.062 -25.017 1.00 86.69 108 ILE A O 1
ATOM 871 N N . ILE A 1 109 ? 14.892 6.841 -25.417 1.00 87.88 109 ILE A N 1
ATOM 872 C CA . ILE A 1 109 ? 15.331 7.542 -24.198 1.00 87.88 109 ILE A CA 1
ATOM 873 C C . ILE A 1 109 ? 14.736 8.958 -24.149 1.00 87.88 109 ILE A C 1
ATOM 875 O O . ILE A 1 109 ? 14.215 9.386 -23.116 1.00 87.88 109 ILE A O 1
ATOM 879 N N . LEU A 1 110 ? 14.765 9.683 -25.271 1.00 89.69 110 LEU A N 1
ATOM 880 C CA . LEU A 1 110 ? 14.195 11.025 -25.371 1.00 89.69 110 LEU A CA 1
ATOM 881 C C . LEU A 1 110 ? 12.680 11.023 -25.131 1.00 89.69 110 LEU A C 1
ATOM 883 O O . LEU A 1 110 ? 12.185 11.846 -24.359 1.00 89.69 110 LEU A O 1
ATOM 887 N N . ALA A 1 111 ? 11.946 10.095 -25.748 1.00 90.69 111 ALA A N 1
ATOM 888 C CA . ALA A 1 111 ? 10.503 9.972 -25.559 1.00 90.69 111 ALA A CA 1
ATOM 889 C C . ALA A 1 111 ? 10.138 9.691 -24.090 1.00 90.69 111 ALA A C 1
ATOM 891 O O . ALA A 1 111 ? 9.214 10.311 -23.560 1.00 90.69 111 ALA A O 1
ATOM 892 N N . MET A 1 112 ? 10.894 8.823 -23.408 1.00 87.56 112 MET A N 1
ATOM 893 C CA . MET A 1 112 ? 10.692 8.524 -21.985 1.00 87.56 112 MET A CA 1
ATOM 894 C C . MET A 1 112 ? 10.932 9.758 -21.104 1.00 87.56 112 MET A C 1
ATOM 896 O O . MET A 1 112 ? 10.109 10.059 -20.237 1.00 87.56 112 MET A O 1
ATOM 900 N N . LYS A 1 113 ? 11.998 10.528 -21.364 1.00 84.62 113 LYS A N 1
ATOM 901 C CA . LYS A 1 113 ? 12.286 11.784 -20.645 1.00 84.62 113 LYS A CA 1
ATOM 902 C C . LYS A 1 113 ? 11.211 12.845 -20.857 1.00 84.62 113 LYS A C 1
ATOM 904 O O . LYS A 1 113 ? 10.801 13.505 -19.904 1.00 84.62 113 LYS A O 1
ATOM 909 N N . LEU A 1 114 ? 10.732 13.001 -22.092 1.00 86.00 114 LEU A N 1
ATOM 910 C CA . LEU A 1 114 ? 9.647 13.930 -22.412 1.00 86.00 114 LEU A CA 1
ATOM 911 C C . LEU A 1 114 ? 8.357 13.549 -21.682 1.00 86.00 114 LEU A C 1
ATOM 913 O O . LEU A 1 114 ? 7.768 14.394 -21.009 1.00 86.00 114 LEU A O 1
ATOM 917 N N . ALA A 1 115 ? 7.958 12.276 -21.748 1.00 84.19 115 ALA A N 1
ATOM 918 C CA . ALA A 1 115 ? 6.775 11.780 -21.050 1.00 84.19 115 ALA A CA 1
ATOM 919 C C . ALA A 1 115 ? 6.882 11.989 -19.530 1.00 84.19 115 ALA A C 1
ATOM 921 O O . ALA A 1 115 ? 5.932 12.436 -18.888 1.00 84.19 115 ALA A O 1
ATOM 922 N N . MET A 1 116 ? 8.056 11.736 -18.954 1.00 81.88 116 MET A N 1
ATOM 923 C CA . MET A 1 116 ? 8.305 11.943 -17.530 1.00 81.88 116 MET A CA 1
ATOM 924 C C . MET A 1 116 ? 8.215 13.421 -17.126 1.00 81.88 116 MET A C 1
ATOM 926 O O . MET A 1 116 ? 7.608 13.747 -16.105 1.00 81.88 116 MET A O 1
ATOM 930 N N . ASN A 1 117 ? 8.761 14.331 -17.936 1.00 82.19 117 ASN A N 1
ATOM 931 C CA . ASN A 1 117 ? 8.632 15.769 -17.704 1.00 82.19 117 ASN A CA 1
ATOM 932 C C . ASN A 1 117 ? 7.168 16.222 -17.728 1.00 82.19 117 ASN A C 1
ATOM 934 O O . ASN A 1 117 ? 6.763 16.988 -16.855 1.00 82.19 117 ASN A O 1
ATOM 938 N N . MET A 1 118 ? 6.358 15.700 -18.654 1.00 78.81 118 MET A N 1
ATOM 939 C CA . MET A 1 118 ? 4.919 15.991 -18.705 1.00 78.81 118 MET A CA 1
ATOM 940 C C . MET A 1 118 ? 4.204 15.540 -17.423 1.00 78.81 118 MET A C 1
ATOM 942 O O . MET A 1 118 ? 3.471 16.326 -16.822 1.00 78.81 118 MET A O 1
ATOM 946 N N . VAL A 1 119 ? 4.480 14.320 -16.951 1.00 76.06 119 VAL A N 1
ATOM 947 C CA . VAL A 1 119 ? 3.931 13.795 -15.686 1.00 76.06 119 VAL A CA 1
ATOM 948 C C . VAL A 1 119 ? 4.359 14.661 -14.495 1.00 76.06 119 VAL A C 1
ATOM 950 O O . VAL A 1 119 ? 3.550 14.982 -13.621 1.00 76.06 119 VAL A O 1
ATOM 953 N N . ASN A 1 120 ? 5.619 15.095 -14.461 1.00 74.00 120 ASN A N 1
ATOM 954 C CA . ASN A 1 120 ? 6.137 15.957 -13.400 1.00 74.00 120 ASN A CA 1
ATOM 955 C C . ASN A 1 120 ? 5.488 17.349 -13.405 1.00 74.00 120 ASN A C 1
ATOM 957 O O . ASN A 1 120 ? 5.192 17.889 -12.337 1.00 74.00 120 ASN A O 1
ATOM 961 N N . GLU A 1 121 ? 5.238 17.941 -14.572 1.00 73.75 121 GLU A N 1
ATOM 962 C CA . GLU A 1 121 ? 4.539 19.224 -14.683 1.00 73.75 121 GLU A CA 1
ATOM 963 C C . GLU A 1 121 ? 3.068 19.140 -14.267 1.00 73.75 121 GLU A C 1
ATOM 965 O O . GLU A 1 121 ? 2.571 20.036 -13.578 1.00 73.75 121 GLU A O 1
ATOM 970 N N . GLU A 1 122 ? 2.367 18.067 -14.631 1.00 62.94 122 GLU A N 1
ATOM 971 C CA . GLU A 1 122 ? 1.002 17.811 -14.159 1.00 62.94 122 GLU A CA 1
ATOM 972 C C . GLU A 1 122 ? 0.956 17.659 -12.635 1.00 62.94 122 GLU A C 1
ATOM 974 O O . GLU A 1 122 ? 0.127 18.286 -11.967 1.00 62.94 122 GLU A O 1
ATOM 979 N N . ASN A 1 123 ? 1.912 16.927 -12.063 1.00 59.97 123 ASN A N 1
ATOM 980 C CA . ASN A 1 123 ? 2.042 16.792 -10.615 1.00 59.97 123 ASN A CA 1
ATOM 981 C C . ASN A 1 123 ? 2.349 18.135 -9.930 1.00 59.97 123 ASN A C 1
ATOM 983 O O . ASN A 1 123 ? 1.785 18.410 -8.872 1.00 59.97 123 ASN A O 1
ATOM 987 N N . LYS A 1 124 ? 3.165 19.012 -10.541 1.00 59.00 124 LYS A N 1
ATOM 988 C CA . LYS A 1 124 ? 3.434 20.381 -10.050 1.00 59.00 124 LYS A CA 1
ATOM 989 C C . LYS A 1 124 ? 2.187 21.272 -10.054 1.00 59.00 124 LYS A C 1
ATOM 991 O O . LYS A 1 124 ? 1.979 22.038 -9.108 1.00 59.00 124 LYS A O 1
ATOM 996 N N . LYS A 1 125 ? 1.331 21.159 -11.077 1.00 56.88 125 LYS A N 1
ATOM 997 C CA . LYS A 1 125 ? 0.031 21.863 -11.147 1.00 56.88 125 LYS A CA 1
ATOM 998 C C . LYS A 1 125 ? -0.915 21.429 -10.020 1.00 56.88 125 LYS A C 1
ATOM 1000 O O . LYS A 1 125 ? -1.719 22.239 -9.560 1.00 56.88 125 LYS A O 1
ATOM 1005 N N . TYR A 1 126 ? -0.771 20.197 -9.534 1.00 53.38 126 TYR A N 1
ATOM 1006 C CA . TYR A 1 126 ? -1.525 19.624 -8.418 1.00 53.38 126 TYR A CA 1
ATOM 1007 C C . TYR A 1 126 ? -0.742 19.628 -7.085 1.00 53.38 126 TYR A C 1
ATOM 1009 O O . TYR A 1 126 ? -0.977 18.790 -6.220 1.00 53.38 126 TYR A O 1
ATOM 1017 N N . ILE A 1 127 ? 0.186 20.567 -6.855 1.00 51.47 127 ILE A N 1
ATOM 1018 C CA . ILE A 1 127 ? 0.768 20.768 -5.514 1.00 51.47 127 ILE A CA 1
ATOM 1019 C C . ILE A 1 127 ? -0.166 21.691 -4.708 1.00 51.47 127 ILE A C 1
ATOM 1021 O O . ILE A 1 127 ? -0.314 22.867 -5.070 1.00 51.47 127 ILE A O 1
ATOM 1025 N N . PRO A 1 128 ? -0.792 21.226 -3.601 1.00 53.94 128 PRO A N 1
ATOM 1026 C CA . PRO A 1 128 ? -1.573 22.097 -2.725 1.00 53.94 128 PRO A CA 1
ATOM 1027 C C . PRO A 1 128 ? -0.694 23.241 -2.213 1.00 53.94 128 PRO A C 1
ATOM 1029 O O . PRO A 1 128 ? 0.442 22.991 -1.814 1.00 53.94 128 PRO A O 1
ATOM 1032 N N . ARG A 1 129 ? -1.216 24.480 -2.171 1.00 56.00 129 ARG A N 1
ATOM 1033 C CA . ARG A 1 129 ? -0.450 25.709 -1.839 1.00 56.00 129 ARG A CA 1
ATOM 1034 C C . ARG A 1 129 ? 0.504 25.569 -0.641 1.00 56.00 129 ARG A C 1
ATOM 1036 O O . ARG A 1 129 ? 1.570 26.159 -0.658 1.00 56.00 129 ARG A O 1
ATOM 1043 N N . LYS A 1 130 ? 0.148 24.749 0.352 1.00 48.19 130 LYS A N 1
ATOM 1044 C CA . LYS A 1 130 ? 0.934 24.456 1.562 1.00 48.19 130 LYS A CA 1
ATOM 1045 C C . LYS A 1 130 ? 2.314 23.810 1.314 1.00 48.19 130 LYS A C 1
ATOM 1047 O O . LYS A 1 130 ? 3.152 23.868 2.203 1.00 48.19 130 LYS A O 1
ATOM 1052 N N . TYR A 1 131 ? 2.539 23.174 0.163 1.00 49.34 131 TYR A N 1
ATOM 1053 C CA . TYR A 1 131 ? 3.780 22.446 -0.161 1.00 49.34 131 TYR A CA 1
ATOM 1054 C C . TYR A 1 131 ? 4.584 23.081 -1.301 1.00 49.34 131 TYR A C 1
ATOM 1056 O O . TYR A 1 131 ? 5.559 22.495 -1.767 1.00 49.34 131 TYR A O 1
ATOM 1064 N N . ARG A 1 132 ? 4.171 24.258 -1.780 1.00 62.72 132 ARG A N 1
ATOM 1065 C CA . ARG A 1 132 ? 4.950 25.017 -2.756 1.00 62.72 132 ARG A CA 1
ATOM 1066 C C . ARG A 1 132 ? 6.137 25.620 -2.004 1.00 62.72 132 ARG A C 1
ATOM 1068 O O . ARG A 1 132 ? 5.916 26.381 -1.070 1.00 62.72 132 ARG A O 1
ATOM 1075 N N . GLN A 1 133 ? 7.360 25.222 -2.347 1.00 56.22 133 GLN A N 1
ATOM 1076 C CA . GLN A 1 133 ? 8.546 25.896 -1.818 1.00 56.22 133 GLN A CA 1
ATOM 1077 C C . GLN A 1 133 ? 8.534 27.317 -2.389 1.00 56.22 133 GLN A C 1
ATOM 1079 O O . GLN A 1 133 ? 8.386 27.484 -3.600 1.00 56.22 133 GLN A O 1
ATOM 1084 N N . GLU A 1 134 ? 8.532 28.311 -1.503 1.00 45.75 134 GLU A N 1
ATOM 1085 C CA . GLU A 1 134 ? 8.607 29.721 -1.878 1.00 45.75 134 GLU A CA 1
ATOM 1086 C C . GLU A 1 134 ? 10.042 29.991 -2.351 1.00 45.75 134 GLU A C 1
ATOM 1088 O O . GLU A 1 134 ? 10.988 29.651 -1.639 1.00 45.75 134 GLU A O 1
ATOM 1093 N N . GLU A 1 135 ? 10.175 30.488 -3.585 1.00 42.66 135 GLU A N 1
ATOM 1094 C CA . GLU A 1 135 ? 11.443 30.971 -4.152 1.00 42.66 135 GLU A CA 1
ATOM 1095 C C . GLU A 1 135 ? 11.901 32.266 -3.473 1.00 42.66 135 GLU A C 1
ATOM 1097 O O . GLU A 1 135 ? 11.028 33.120 -3.180 1.00 42.66 135 GLU A O 1
#

Sequence (135 aa):
MIMDFGKQLKIIRKQKGYTQDELALEMNQRFGSKLTKSALSRYENNRLEMTAKTVQQLAQILEVSPAVLMRQPKEKVELSDYIEEVEKDLRGMMQSGELQSPEDAEKIILAMKLAMNMVNEENKKYIPRKYRQEE

Secondary structure (DSSP, 8-state):
----HHHHHHHHHHHTT--HHHHHHHHHHHH-----HHHHHHHHTTSSPPPHHHHHHHHHHTTS-HHHHHSPPPP---HHHHHHHHHHHHHHHHHHT--S-HHHHHHHHHHHHHHHHHHHHHHHHT--GGGPPP-

Foldseek 3Di:
DDQQLLQLLVVLCVVLVHDLQRLQVVLCVPPVDPRDSVNNNCSNVVVDDDDPVRLCSSCVVSVHDSVSSRDRDDPPPPVVNVLVVLLVVLVVCVVVVVDPCNPVSVVVNVVSVVVVVVVVVVVVVVDDPVPPDDD

=== Feature glossary ===
A reading guide for the features in this record.

Start from the sequence.

  · This is the polypeptide sequence — one letter per residue, N-terminus first. Length ranges from a few dozen residues for small domains to over a thousand for large multi-domain proteins.

Fold it, and you get atomic coordinates and the backbone conformation that goes with them.

  · Structure coordinates are given as an mmCIF _atom_site loop: one row per atom with element, residue name, chain id, sequence number, and x/y/z position in Å. Only the four main-chain atoms per residue are included here; side chains are omitted to keep the record compact.

  · Backbone dihedral angles. Every residue except chain termini has a φ (preceding-C → N → Cα → C) and a ψ (N → Cα → C → next-N). They are reported in degrees following the IUPAC sign convention. Secondary structure is essentially a statement about which (φ, ψ) basin each residue occupies.

  · The SS8 string is DSSP's per-residue secondary-structure call. α-helix (H) means an i→i+4 H-bond ladder; β-strand (E) means the residue participates in a β-sheet; 3₁₀ (G) and π (I) are tighter and wider helices; T/S are turns/bends; '-' is loop.

  · SS3 is a coarse helix/strand/coil call (letters a/b/c) made by the P-SEA algorithm from inter-Cα distances and dihedrals. It is less detailed than DSSP but needs only Cα positions.

Summarize the fold with a handful of shape descriptors and a per-residue structural alphabet.

  · Radius of gyration (Rg) is the root-mean-square distance of Cα atoms from their centroid — a single number for overall size and compactness. A globular domain of N residues has Rg ≈ 2.2·N^0.38 Å; an extended or disordered chain has a much larger Rg. The Cα contact count is the number of residue pairs whose Cα atoms are within 8 Å and are more than four positions apart in sequence — a standard proxy for tertiary packing density. The bounding box is the smallest axis-aligned box enclosing all Cα atoms.

  · The Foldseek 3Di string encodes local tertiary geometry as a 20-letter alphabet — one character per residue — derived from the relative positions of nearby Cα atoms. Unlike the amino-acid sequence, 3Di is a direct function of the 3D structure, so two proteins with the same fold have similar 3Di strings even at low sequence identity.

  · Solvent-accessible surface area (SASA) is the area in Å² traced out by the centre of a 1.4 Å probe sphere (a water molecule) rolled over the protein's van der Waals surface (Shrake–Rupley /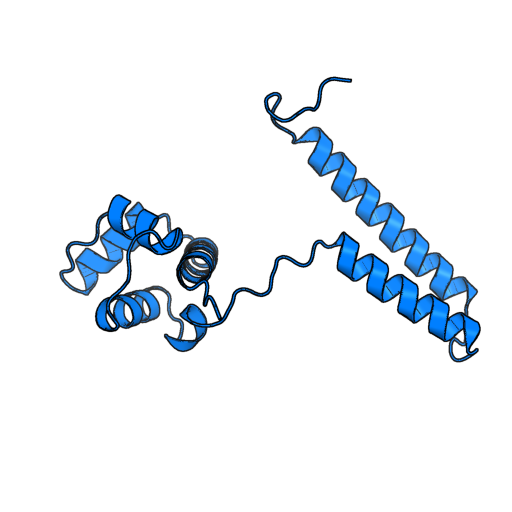 Lee–Richards construction). Buried residues have near-zero SASA; fully exposed residues can exceed 200 Å². The total SASA scales roughly with the number of surface residues.

Ask how reliable the model is.

  · pLDDT (predicted Local Distance Difference Test) is AlphaFold's per-residue confidence score, ranging from 0 to 100. Values above 90 indicate high confidence (typically well-packed cores); 70–90 is confident; 50–70 low confidence; below 50 usually means the region is disordered or the prediction is unreliable there. AlphaFold stores pLDDT in the mmCIF B-factor column.

  · B-factor (Debye–Waller factor) reflects atomic displacement in the crystal lattice. It is an experimental observable (units Å²), not a prediction; low values mean the atom is pinned down, high values mean it moves or is heterogeneous across the crystal.

  · Predicted Aligned Error (PAE) is an AlphaFold confidence matrix: entry (i, j) is the expected error in the position of residue j, in ångströms, when the prediction is superimposed on the true structure at residue i. Low PAE within a block of residues means that block is internally rigid and well-predicted; high PAE between two blocks means their relative placement is uncertain even if each block individually is confident.

Place it in context: what it resembles, what it is annotated as, and how it looks.

  · Nearest PDB neighbors are the top structural matches found by Foldseek when searching this structure against the entire Protein Data Bank. Each hit reports a TM-score (0 to 1; >0.5 almost always implies the same fold) and an E-value. These are *structural* homologs — they may share no detectable sequence similarity.

  · Functional annotations link the protein to curated databases. InterPro entries identify conserved domains and families by matching the sequence against member-database signatures (Pfam, PROSITE, CDD, …). Gene Ontology (GO) terms describe molecular function, biological process, and cellular component in a controlled vocabulary. CATH places the structure in a hierarchical fold classification (Class/Architecture/Topology/Homologous-superfamily). The organism is the source species.

  · Three diagnostic plots accompany the record. The Cα contact map visualizes the tertiary structure as a 2D adjacency matrix (8 Å cutoff, sequence-local contacts suppressed). The Ramachandran plot shows the distribution of backbone (φ, ψ) torsions, with points in the α and β basins reflecting secondary structure content. The PAE plot shows AlphaFold's inter-residue confidence as a color matrix.

  · Six rendered views show the 3D structure from the faces of a cube — i.e. along ±x, ±y, ±z. Rendering representation is drawn randomly per protein from cartoon (secondary-structure ribbons), sticks (backbone bonds), or molecular surface; coloring is either N→C rainbow (blue at the N-terminus through red at the C-terminus) or one color per chain.